Protein AF-A0A0F9NHC2-F1 (afdb_monomer)

Structure (mmCIF, N/CA/C/O backbone):
data_AF-A0A0F9NHC2-F1
#
_entry.id   AF-A0A0F9NHC2-F1
#
loop_
_atom_site.group_PDB
_atom_site.id
_atom_site.type_symbol
_atom_site.label_atom_id
_atom_site.label_alt_id
_atom_site.label_comp_id
_atom_site.label_asym_id
_atom_site.label_entity_id
_atom_site.label_seq_id
_atom_site.pdbx_PDB_ins_code
_atom_site.Cartn_x
_atom_site.Cartn_y
_atom_site.Cartn_z
_atom_site.occupancy
_atom_site.B_iso_or_equiv
_atom_site.auth_seq_id
_atom_site.auth_comp_id
_atom_site.auth_asym_id
_atom_site.auth_atom_id
_atom_site.pdbx_PDB_model_num
ATOM 1 N N . MET A 1 1 ? 2.066 -3.831 -15.537 1.00 66.94 1 MET A N 1
ATOM 2 C CA . MET A 1 1 ? 1.948 -4.976 -14.619 1.00 66.94 1 MET A CA 1
ATOM 3 C C . MET A 1 1 ? 0.890 -4.595 -13.607 1.00 66.94 1 MET A C 1
ATOM 5 O O . MET A 1 1 ? 1.153 -3.765 -12.753 1.00 66.94 1 MET A O 1
ATOM 9 N N . ASP A 1 2 ? -0.311 -5.152 -13.717 1.00 87.69 2 ASP A N 1
ATOM 10 C CA . ASP A 1 2 ? -1.425 -4.684 -12.889 1.00 87.69 2 ASP A CA 1
ATOM 11 C C . ASP A 1 2 ? -1.387 -5.356 -11.513 1.00 87.69 2 ASP A C 1
ATOM 13 O O . ASP A 1 2 ? -1.310 -6.586 -11.409 1.00 87.69 2 ASP A O 1
ATOM 17 N N . ILE A 1 3 ? -1.447 -4.560 -10.446 1.00 94.94 3 ILE A N 1
ATOM 18 C CA . ILE A 1 3 ? -1.540 -5.066 -9.075 1.00 94.94 3 ILE A CA 1
ATOM 19 C C . ILE A 1 3 ? -3.017 -5.143 -8.709 1.00 94.94 3 ILE A C 1
ATOM 21 O O . ILE A 1 3 ? -3.719 -4.136 -8.714 1.00 94.94 3 ILE A O 1
ATOM 25 N N . LYS A 1 4 ? -3.480 -6.340 -8.350 1.00 96.31 4 LYS A N 1
ATOM 26 C CA . LYS A 1 4 ? -4.854 -6.574 -7.901 1.00 96.31 4 LYS A CA 1
ATOM 27 C C . LYS A 1 4 ? -4.846 -6.973 -6.435 1.00 96.31 4 LYS A C 1
ATOM 29 O O . LYS A 1 4 ? -4.261 -7.995 -6.076 1.00 96.31 4 LYS A O 1
ATOM 34 N N . ILE A 1 5 ? -5.502 -6.175 -5.607 1.00 95.94 5 ILE A N 1
ATOM 35 C CA . ILE A 1 5 ? -5.779 -6.475 -4.205 1.00 95.94 5 ILE A CA 1
ATOM 36 C C . ILE A 1 5 ? -7.243 -6.900 -4.140 1.00 95.94 5 ILE A C 1
ATOM 38 O O . ILE A 1 5 ? -8.111 -6.187 -4.640 1.00 95.94 5 ILE A O 1
ATOM 42 N N . ARG A 1 6 ? -7.511 -8.073 -3.566 1.00 96.88 6 ARG A N 1
AT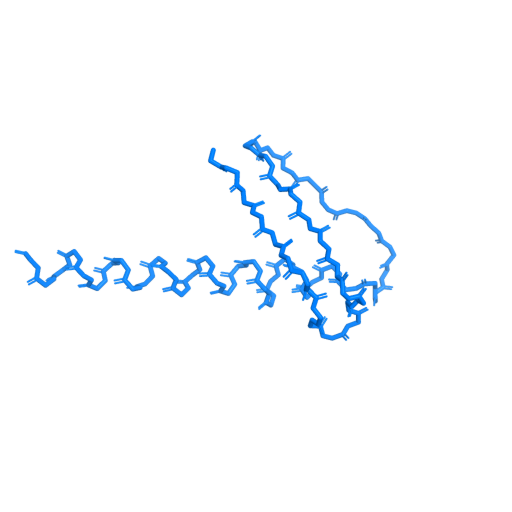OM 43 C CA . ARG A 1 6 ? -8.859 -8.641 -3.473 1.00 96.88 6 ARG A CA 1
ATOM 44 C C . ARG A 1 6 ? -9.195 -8.967 -2.030 1.00 96.88 6 ARG A C 1
ATOM 46 O O . ARG A 1 6 ? -8.342 -9.516 -1.334 1.00 96.88 6 ARG A O 1
ATOM 53 N N . GLY A 1 7 ? -10.405 -8.616 -1.607 1.00 96.19 7 GLY A N 1
ATOM 54 C CA . GLY A 1 7 ? -10.922 -8.876 -0.267 1.00 96.19 7 GLY A CA 1
ATOM 55 C C . GLY A 1 7 ? -10.052 -8.304 0.853 1.00 96.19 7 GLY A C 1
ATOM 56 O O . GLY A 1 7 ? -9.763 -8.988 1.833 1.00 96.19 7 GLY A O 1
ATOM 57 N N . ALA A 1 8 ? -9.562 -7.069 0.711 1.00 95.38 8 ALA A N 1
ATOM 58 C CA . ALA A 1 8 ? -8.739 -6.445 1.740 1.00 95.38 8 ALA A CA 1
ATOM 59 C C . ALA A 1 8 ? -9.561 -6.184 3.015 1.00 95.38 8 ALA A C 1
ATOM 61 O O . ALA A 1 8 ? -10.530 -5.421 2.987 1.00 95.38 8 ALA A O 1
ATOM 62 N N . GLN A 1 9 ? -9.151 -6.795 4.130 1.00 93.69 9 GLN A N 1
ATOM 63 C CA . GLN A 1 9 ? -9.869 -6.755 5.415 1.00 93.69 9 GLN A CA 1
ATOM 64 C C . GLN A 1 9 ? -8.978 -6.364 6.608 1.00 93.69 9 GLN A C 1
ATOM 66 O O . GLN A 1 9 ? -9.375 -6.514 7.759 1.00 93.69 9 GLN A O 1
ATOM 71 N N . GLU A 1 10 ? -7.772 -5.843 6.361 1.00 91.69 10 GLU A N 1
ATOM 72 C CA . GLU A 1 10 ? -6.893 -5.404 7.450 1.00 91.69 10 GLU A CA 1
ATOM 73 C C . GLU A 1 10 ? -7.430 -4.147 8.150 1.00 91.69 10 GLU A C 1
ATOM 75 O O . GLU A 1 10 ? -7.754 -3.134 7.517 1.00 91.69 10 GLU A O 1
ATOM 80 N N . HIS A 1 11 ? -7.472 -4.202 9.483 1.00 90.62 11 HIS A N 1
ATOM 81 C CA . HIS A 1 11 ? -7.970 -3.144 10.363 1.00 90.62 11 HIS A CA 1
ATOM 82 C C . HIS A 1 11 ? -9.377 -2.635 9.992 1.00 90.62 11 HIS A C 1
ATOM 84 O O . HIS A 1 11 ? -10.370 -3.323 10.200 1.00 90.62 11 HIS A O 1
ATOM 90 N N . ASN A 1 12 ? -9.475 -1.400 9.492 1.00 89.19 12 ASN A N 1
ATOM 91 C CA . ASN A 1 12 ? -10.744 -0.730 9.203 1.00 89.19 12 ASN A CA 1
ATOM 92 C C . ASN A 1 12 ? -11.254 -1.001 7.779 1.00 89.19 12 ASN A C 1
ATOM 94 O O . ASN A 1 12 ? -12.286 -0.446 7.388 1.00 89.19 12 ASN A O 1
ATOM 98 N N . LEU A 1 13 ? -10.533 -1.800 6.986 1.00 91.56 13 LEU A N 1
ATOM 99 C CA . LEU A 1 13 ? -10.956 -2.167 5.640 1.00 91.56 13 LEU A CA 1
ATOM 100 C C . LEU A 1 13 ? -12.127 -3.151 5.699 1.00 91.56 13 LEU A C 1
ATOM 102 O O . LEU A 1 13 ? -12.136 -4.097 6.481 1.00 91.56 13 LEU A O 1
ATOM 106 N N . LYS A 1 14 ? -13.131 -2.906 4.861 1.00 91.50 14 LYS A N 1
ATOM 107 C CA . LYS A 1 14 ? -14.383 -3.665 4.823 1.00 91.50 14 LYS A CA 1
ATOM 108 C C . LYS A 1 14 ? -14.509 -4.390 3.492 1.00 91.50 14 LYS A C 1
ATOM 110 O O . LYS A 1 14 ? -15.297 -3.970 2.654 1.00 91.50 14 LYS A O 1
ATOM 115 N N . ASP A 1 15 ? -13.701 -5.431 3.321 1.00 94.19 15 ASP A N 1
ATOM 116 C CA . ASP A 1 15 ? -13.714 -6.300 2.139 1.00 94.19 15 ASP A CA 1
ATOM 117 C C . ASP A 1 15 ? -13.528 -5.524 0.825 1.00 94.19 15 ASP A C 1
ATOM 119 O O . ASP A 1 15 ? -14.396 -5.471 -0.042 1.00 94.19 15 ASP A O 1
ATOM 123 N N . VAL A 1 16 ? -12.398 -4.819 0.726 1.00 93.88 16 VAL A N 1
ATOM 124 C CA . VAL A 1 16 ? -12.149 -3.868 -0.364 1.00 93.88 16 VAL A CA 1
ATOM 125 C C . VAL A 1 16 ? -11.349 -4.516 -1.493 1.00 93.88 16 VAL A C 1
ATOM 127 O O . VAL A 1 16 ? -10.262 -5.050 -1.273 1.00 93.88 16 VAL A O 1
ATOM 130 N N . ASP A 1 17 ? -11.857 -4.376 -2.715 1.00 96.62 17 ASP A N 1
ATOM 131 C CA . ASP A 1 17 ? -11.170 -4.733 -3.955 1.00 96.62 17 ASP A CA 1
ATOM 132 C C . ASP A 1 17 ? -10.549 -3.492 -4.607 1.00 96.62 17 ASP A C 1
ATOM 134 O O . ASP A 1 17 ? -11.212 -2.464 -4.765 1.00 96.62 17 ASP A O 1
ATOM 138 N N . VAL A 1 18 ? -9.279 -3.586 -5.011 1.00 94.94 18 VAL A N 1
ATOM 139 C CA . VAL A 1 18 ? -8.543 -2.490 -5.659 1.00 94.94 18 VAL A CA 1
ATOM 140 C C . VAL A 1 18 ? -7.693 -3.022 -6.803 1.00 94.94 18 VAL A C 1
ATOM 142 O O . VAL A 1 18 ? -6.866 -3.913 -6.611 1.00 94.94 18 VAL A O 1
ATOM 145 N N . ASP A 1 19 ? -7.844 -2.409 -7.973 1.00 95.94 19 ASP A N 1
ATOM 146 C CA . ASP A 1 19 ? -6.951 -2.597 -9.111 1.00 95.94 19 ASP A CA 1
ATOM 147 C C . ASP A 1 19 ? -6.049 -1.360 -9.252 1.00 95.94 19 ASP A C 1
ATOM 149 O O . ASP A 1 19 ? -6.529 -0.228 -9.325 1.00 95.94 19 ASP A O 1
ATOM 153 N N . ILE A 1 20 ? -4.733 -1.576 -9.259 1.00 94.69 20 ILE A N 1
ATOM 154 C CA . ILE A 1 20 ? -3.704 -0.545 -9.419 1.00 94.69 20 ILE A CA 1
ATOM 155 C C . ILE A 1 20 ? -2.996 -0.802 -10.748 1.00 94.69 20 ILE A C 1
ATOM 157 O O . ILE A 1 20 ? -2.404 -1.864 -10.957 1.00 94.69 20 ILE A O 1
ATOM 161 N N . VAL A 1 21 ? -3.066 0.186 -11.634 1.00 93.50 21 VAL A N 1
ATOM 162 C CA . VAL A 1 21 ? -2.420 0.168 -12.951 1.00 93.50 21 VAL A CA 1
ATOM 163 C C . VAL A 1 21 ? -1.022 0.780 -12.882 1.00 93.50 21 VAL A C 1
ATOM 165 O O . VAL A 1 21 ? -0.674 1.461 -11.914 1.00 93.50 21 VAL A O 1
ATO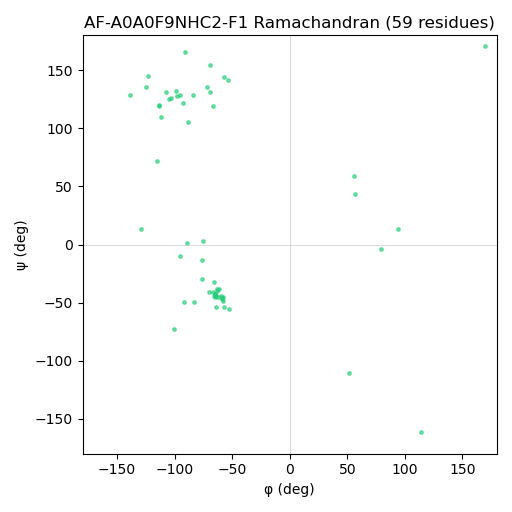M 168 N N . ASP A 1 22 ? -0.223 0.552 -13.923 1.00 92.62 22 ASP A N 1
ATOM 169 C CA . ASP A 1 22 ? 1.115 1.133 -14.030 1.00 92.62 22 ASP A CA 1
ATOM 170 C C . ASP A 1 22 ? 1.092 2.670 -13.949 1.00 92.62 22 ASP A C 1
ATOM 172 O O . ASP A 1 22 ? 0.206 3.340 -14.482 1.00 92.62 22 ASP A O 1
ATOM 176 N N . GLY A 1 23 ? 2.127 3.228 -13.316 1.00 92.06 23 GLY A N 1
ATOM 177 C CA . GLY A 1 23 ? 2.327 4.668 -13.172 1.00 92.06 23 GLY A CA 1
ATOM 178 C C . GLY A 1 23 ? 2.231 5.150 -11.726 1.00 92.06 23 GLY A C 1
ATOM 179 O O . GLY A 1 23 ? 2.387 4.388 -10.772 1.00 92.06 23 GLY A O 1
ATOM 180 N N . VAL A 1 24 ? 2.016 6.456 -11.559 1.00 94.69 24 VAL A N 1
ATOM 181 C CA . VAL A 1 24 ? 1.901 7.081 -10.237 1.00 94.69 24 VAL A CA 1
ATOM 182 C C . VAL A 1 24 ? 0.446 7.024 -9.784 1.00 94.69 24 VAL A C 1
ATOM 184 O O . VAL A 1 24 ? -0.390 7.790 -10.256 1.00 94.69 24 VAL A O 1
ATOM 187 N N . THR A 1 25 ? 0.153 6.132 -8.839 1.00 93.56 25 THR A N 1
ATOM 188 C CA . THR A 1 25 ? -1.168 6.039 -8.204 1.00 93.56 25 THR A CA 1
ATOM 189 C C . THR A 1 25 ? -1.167 6.784 -6.872 1.00 93.56 25 THR A C 1
ATOM 191 O O . THR A 1 25 ? -0.329 6.532 -6.008 1.00 93.56 25 THR A O 1
ATOM 194 N N . VAL A 1 26 ? -2.130 7.690 -6.686 1.00 94.50 26 VAL A N 1
ATOM 195 C CA . VAL A 1 26 ? -2.307 8.458 -5.444 1.00 94.50 26 VAL A CA 1
ATOM 196 C C . VAL A 1 26 ? -3.535 7.95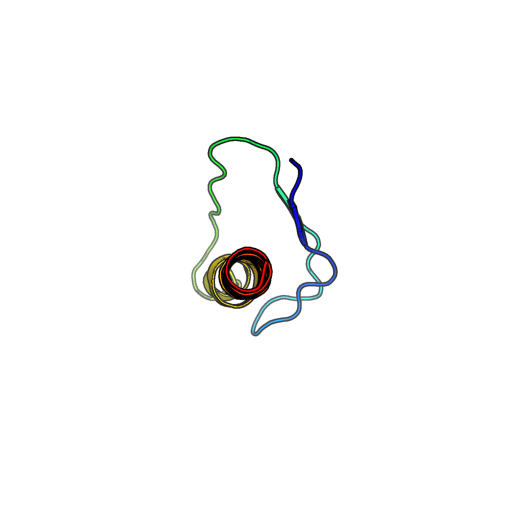0 -4.695 1.00 94.50 26 VAL A C 1
ATOM 198 O O . VAL A 1 26 ? -4.619 7.847 -5.261 1.00 94.50 26 VAL A O 1
ATOM 201 N N . VAL A 1 27 ? -3.387 7.679 -3.396 1.00 92.25 27 VAL A N 1
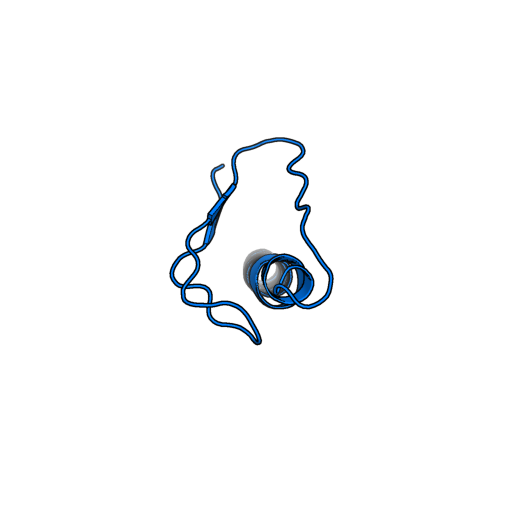ATOM 202 C CA . VAL A 1 27 ? -4.468 7.166 -2.541 1.00 92.25 27 VAL A CA 1
ATOM 203 C C . VAL A 1 27 ? -4.887 8.226 -1.512 1.00 92.25 27 VAL A C 1
ATOM 205 O O . VAL A 1 27 ? -4.164 8.490 -0.557 1.00 92.25 27 VAL A O 1
ATOM 208 N N . THR A 1 28 ? -6.090 8.809 -1.672 1.00 93.62 28 THR A N 1
ATOM 209 C CA . THR A 1 28 ? -6.656 9.910 -0.836 1.00 93.62 28 THR A CA 1
ATOM 210 C C . THR A 1 28 ? -8.020 9.571 -0.192 1.00 93.62 28 THR A C 1
ATOM 212 O O . THR A 1 28 ? -8.721 8.705 -0.708 1.00 93.62 28 THR A O 1
ATOM 215 N N . SER A 1 29 ? -8.291 10.058 1.031 1.00 89.06 29 SER A N 1
ATOM 216 C CA . SER A 1 29 ? -9.459 9.779 1.910 1.00 89.06 29 SER A CA 1
ATOM 217 C C . SER A 1 29 ? -9.230 10.355 3.319 1.00 89.06 29 SER A C 1
ATOM 219 O O . SER A 1 29 ? -8.128 10.789 3.655 1.00 89.06 29 SER A O 1
ATOM 221 N N . VAL A 1 30 ? -10.279 10.331 4.149 1.00 94.44 30 VAL A N 1
ATOM 222 C CA . VAL A 1 30 ? -10.266 10.807 5.542 1.00 94.44 30 VAL A CA 1
ATOM 223 C C . VAL A 1 30 ? -9.423 9.924 6.472 1.00 94.44 30 VAL A C 1
ATOM 225 O O . VAL A 1 30 ? -9.254 8.724 6.231 1.00 94.44 30 VAL A O 1
ATOM 228 N N . SER A 1 31 ? -8.923 10.507 7.566 1.00 92.12 31 SER A N 1
ATOM 229 C CA . SER A 1 31 ? -8.195 9.771 8.609 1.00 92.12 31 SER A CA 1
ATOM 230 C C . SER A 1 31 ? -9.007 8.581 9.142 1.00 92.12 31 SER A C 1
ATOM 232 O O . SER A 1 31 ? -10.228 8.657 9.262 1.00 92.12 31 SER A O 1
ATOM 234 N N . GLY A 1 32 ? -8.334 7.464 9.427 1.00 89.75 32 GLY A N 1
ATOM 235 C CA . GLY A 1 32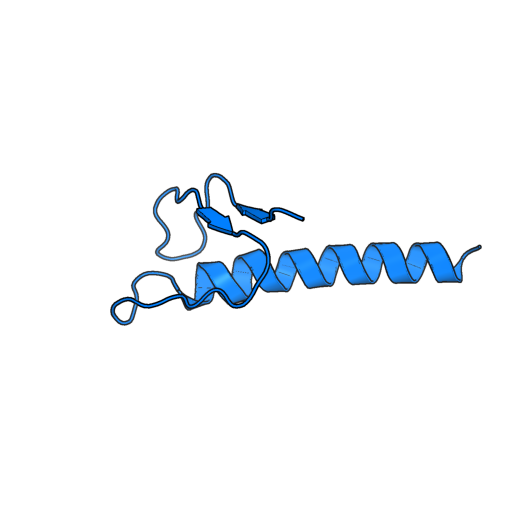 ? -8.955 6.251 9.976 1.00 89.75 32 GLY A CA 1
ATOM 236 C C . GLY A 1 32 ? -9.685 5.357 8.966 1.00 89.75 32 GLY A C 1
ATOM 237 O O . GLY A 1 32 ? -10.098 4.262 9.321 1.00 89.75 32 GLY A O 1
ATOM 238 N N . SER A 1 33 ? -9.797 5.744 7.696 1.00 90.94 33 SER A N 1
ATOM 239 C CA . SER A 1 33 ? -10.515 4.959 6.670 1.00 90.94 33 SER A CA 1
ATOM 240 C C . SER A 1 33 ? -9.783 3.709 6.147 1.00 90.94 33 SER A C 1
ATOM 242 O O . SER A 1 33 ? -10.286 3.050 5.244 1.00 90.94 33 SER A O 1
ATOM 244 N N . GLY A 1 34 ? -8.600 3.376 6.679 1.00 93.00 34 GLY A N 1
ATOM 245 C CA . GLY A 1 34 ? -7.856 2.167 6.288 1.00 93.00 34 GLY A CA 1
ATOM 246 C C . GLY A 1 34 ? -6.810 2.361 5.183 1.00 93.00 34 GLY A C 1
ATOM 247 O O . GLY A 1 34 ? -6.283 1.388 4.659 1.00 93.00 34 GLY A O 1
ATOM 248 N N . LYS A 1 35 ? -6.447 3.605 4.843 1.00 95.12 35 LYS A N 1
ATOM 249 C CA . LYS A 1 35 ? -5.365 3.903 3.883 1.00 95.12 35 LYS A CA 1
ATOM 250 C C . LYS A 1 35 ? -4.048 3.223 4.185 1.00 95.12 35 LYS A C 1
ATOM 252 O O . LYS A 1 35 ? -3.467 2.575 3.322 1.00 95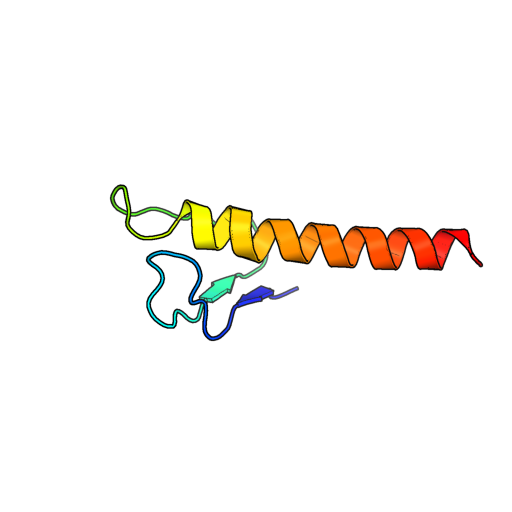.12 35 LYS A O 1
ATOM 257 N N . THR A 1 36 ? -3.565 3.463 5.399 1.00 95.06 36 THR A N 1
ATOM 258 C CA . THR A 1 36 ? -2.282 2.958 5.862 1.00 95.06 36 THR A CA 1
ATOM 259 C C . THR A 1 36 ? -2.314 1.439 5.843 1.00 95.06 36 THR A C 1
ATOM 261 O O . THR A 1 36 ? -1.369 0.831 5.363 1.00 95.06 36 THR A O 1
ATOM 264 N N . SER A 1 37 ? -3.448 0.845 6.215 1.00 95.75 37 SER A N 1
ATOM 265 C CA . SER A 1 37 ? -3.666 -0.599 6.154 1.00 95.75 37 SER A CA 1
ATOM 266 C C . SER A 1 37 ? -3.601 -1.147 4.732 1.00 95.75 37 SER A C 1
ATOM 268 O O . SER A 1 37 ? -2.891 -2.113 4.473 1.00 95.75 37 SER A O 1
ATOM 270 N N . LEU A 1 38 ? -4.246 -0.484 3.771 1.00 95.38 38 LEU A N 1
ATOM 271 C CA . LEU A 1 38 ? -4.197 -0.904 2.371 1.00 95.38 38 LEU A CA 1
ATOM 272 C C . LEU A 1 38 ? -2.781 -0.795 1.778 1.00 95.38 38 LEU A C 1
ATOM 274 O O . LEU A 1 38 ? -2.319 -1.708 1.095 1.00 95.38 38 LEU A O 1
ATOM 278 N N . ILE A 1 39 ? -2.089 0.319 2.027 1.00 95.31 39 ILE A N 1
ATOM 279 C CA . ILE A 1 39 ? -0.796 0.608 1.395 1.00 95.31 39 ILE A CA 1
ATOM 280 C C . ILE A 1 39 ? 0.371 -0.072 2.106 1.00 95.31 39 ILE A C 1
ATOM 282 O O . ILE A 1 39 ? 1.203 -0.694 1.451 1.00 95.31 39 ILE A O 1
ATOM 286 N N . PHE A 1 40 ? 0.464 0.047 3.427 1.00 95.00 40 PHE A N 1
ATOM 287 C CA . PHE A 1 40 ? 1.619 -0.434 4.181 1.00 95.00 40 PHE A CA 1
ATOM 288 C C . PHE A 1 40 ? 1.423 -1.862 4.682 1.00 95.00 40 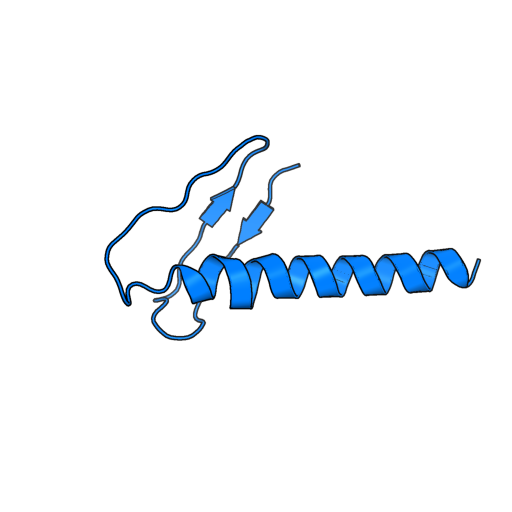PHE A C 1
ATOM 290 O O . PHE A 1 40 ? 2.289 -2.709 4.448 1.00 95.00 40 PHE A O 1
ATOM 297 N N . ASP A 1 41 ? 0.286 -2.141 5.321 1.00 95.50 41 ASP A N 1
ATOM 298 C CA . ASP A 1 41 ? 0.073 -3.431 5.989 1.00 95.50 41 ASP A CA 1
ATOM 299 C C . ASP A 1 41 ? -0.236 -4.554 4.992 1.00 95.50 41 ASP A C 1
ATOM 301 O O . ASP A 1 41 ? 0.152 -5.698 5.224 1.00 95.50 41 ASP A O 1
ATOM 305 N N . ILE A 1 42 ? -0.863 -4.222 3.858 1.00 95.94 42 ILE A N 1
ATOM 306 C CA . ILE A 1 42 ? -1.160 -5.168 2.776 1.00 95.94 42 ILE A CA 1
ATOM 307 C C . ILE A 1 42 ? -0.140 -5.037 1.644 1.00 95.94 42 ILE A C 1
ATOM 309 O O . ILE A 1 42 ? 0.711 -5.913 1.474 1.00 95.94 42 ILE A O 1
ATOM 313 N N . LEU A 1 43 ? -0.209 -3.958 0.855 1.00 95.69 43 LEU A N 1
ATOM 314 C CA . LEU A 1 43 ? 0.511 -3.885 -0.419 1.00 95.69 43 LEU A CA 1
ATOM 315 C C . LEU A 1 43 ? 2.033 -3.927 -0.235 1.00 95.69 43 LEU A C 1
ATOM 317 O O . LEU A 1 43 ? 2.707 -4.770 -0.828 1.00 95.69 43 LEU A O 1
ATOM 321 N N . PHE A 1 44 ? 2.584 -3.038 0.591 1.00 95.94 44 PHE A N 1
ATOM 322 C CA . PHE A 1 44 ? 4.025 -2.961 0.813 1.00 95.94 44 PHE A CA 1
ATOM 323 C C . PHE A 1 44 ? 4.568 -4.220 1.494 1.00 95.94 44 PHE A C 1
ATOM 325 O O . PHE A 1 44 ? 5.608 -4.740 1.083 1.00 95.94 44 PHE A O 1
ATOM 332 N N . LYS A 1 45 ? 3.861 -4.738 2.505 1.00 96.81 45 LYS A N 1
ATOM 333 C CA . LYS A 1 45 ? 4.236 -5.972 3.207 1.00 96.81 45 LYS A CA 1
ATOM 334 C C . LYS A 1 45 ? 4.341 -7.159 2.247 1.00 96.81 45 LYS A C 1
ATOM 336 O O . LYS A 1 45 ? 5.364 -7.846 2.248 1.00 96.81 45 LYS A O 1
ATOM 341 N N . GLU A 1 46 ? 3.339 -7.365 1.395 1.00 96.25 46 GLU A N 1
ATOM 342 C CA . GLU A 1 46 ? 3.331 -8.468 0.429 1.00 96.25 46 GLU A CA 1
ATOM 343 C C . GLU A 1 46 ? 4.351 -8.278 -0.694 1.00 96.25 46 GLU A C 1
ATOM 345 O O . GLU A 1 46 ? 5.054 -9.226 -1.055 1.00 96.25 46 GLU A O 1
ATOM 350 N N . ALA A 1 47 ? 4.496 -7.054 -1.211 1.00 95.19 47 ALA A N 1
ATOM 351 C CA . ALA A 1 47 ? 5.527 -6.740 -2.195 1.00 95.19 47 ALA A CA 1
ATOM 352 C C . ALA A 1 47 ? 6.927 -7.044 -1.641 1.00 95.19 47 ALA A C 1
ATOM 354 O O . ALA A 1 47 ? 7.730 -7.708 -2.299 1.00 95.19 47 ALA A O 1
ATOM 355 N N . ARG A 1 48 ? 7.200 -6.632 -0.397 1.00 97.31 48 ARG A N 1
ATOM 356 C CA . ARG A 1 48 ? 8.465 -6.907 0.288 1.00 97.31 48 ARG A CA 1
ATOM 357 C C . ARG A 1 48 ? 8.679 -8.402 0.515 1.00 97.31 48 ARG A C 1
ATOM 359 O O . ARG A 1 48 ? 9.783 -8.879 0.266 1.00 97.31 48 ARG A O 1
ATOM 366 N N . ARG A 1 49 ? 7.659 -9.141 0.967 1.00 97.25 49 ARG A N 1
ATOM 367 C CA . ARG A 1 49 ? 7.741 -10.598 1.173 1.00 97.25 49 ARG A CA 1
ATOM 368 C C . ARG A 1 49 ? 8.148 -11.308 -0.119 1.00 97.25 49 ARG A C 1
ATOM 370 O O . ARG A 1 49 ? 9.156 -12.008 -0.131 1.00 97.25 49 ARG A O 1
ATOM 377 N N . ARG A 1 50 ? 7.424 -11.054 -1.213 1.00 96.06 50 ARG A N 1
ATOM 378 C CA . ARG A 1 50 ? 7.700 -11.660 -2.527 1.00 96.06 50 ARG A CA 1
ATOM 379 C C . ARG A 1 50 ? 9.064 -11.255 -3.075 1.00 96.06 50 ARG A C 1
ATOM 381 O O . ARG A 1 50 ? 9.773 -12.089 -3.623 1.00 96.06 50 ARG A O 1
ATOM 388 N N . PHE A 1 51 ? 9.455 -9.992 -2.906 1.00 96.06 51 PHE A N 1
ATOM 389 C CA . PHE A 1 51 ? 10.783 -9.532 -3.307 1.00 96.06 51 PHE A CA 1
ATOM 390 C C . PHE A 1 51 ? 11.893 -10.292 -2.571 1.00 96.06 51 PHE A C 1
ATOM 392 O O . PHE A 1 51 ? 12.853 -10.729 -3.198 1.00 96.06 51 PHE A O 1
ATOM 399 N N . LEU A 1 52 ? 11.756 -10.486 -1.256 1.00 96.81 52 LEU A N 1
ATOM 400 C CA . LEU A 1 52 ? 12.734 -11.230 -0.462 1.00 96.81 52 LEU A CA 1
ATOM 401 C C . LEU A 1 52 ? 12.773 -12.718 -0.834 1.00 96.81 52 LEU A C 1
ATOM 403 O O . LEU A 1 52 ? 13.865 -13.268 -0.946 1.00 96.81 52 LEU A O 1
ATOM 407 N N . GLU A 1 53 ? 11.620 -13.345 -1.078 1.00 96.44 53 GLU A N 1
ATOM 408 C CA . GLU A 1 53 ? 11.534 -14.731 -1.570 1.00 96.44 53 GLU A CA 1
ATOM 409 C C . GLU A 1 53 ? 12.269 -14.900 -2.906 1.00 96.44 53 GLU A C 1
ATOM 411 O O . GLU A 1 53 ? 13.086 -15.807 -3.064 1.00 96.44 53 GLU A O 1
ATOM 416 N N . LEU A 1 54 ? 12.044 -13.980 -3.848 1.00 95.06 54 LEU A N 1
ATOM 417 C CA . LEU A 1 54 ? 12.731 -13.976 -5.141 1.00 95.06 54 LEU A CA 1
ATOM 418 C C . LEU A 1 54 ? 14.235 -13.724 -4.993 1.00 95.06 54 LEU A C 1
ATOM 420 O O . LEU A 1 54 ? 15.043 -14.389 -5.637 1.00 95.06 54 LEU A O 1
ATOM 424 N N . PHE A 1 55 ? 14.626 -12.781 -4.137 1.00 95.38 55 PHE A N 1
ATOM 425 C CA . PHE A 1 55 ? 16.031 -12.453 -3.907 1.00 95.38 55 PHE A CA 1
ATOM 426 C C . PHE A 1 55 ? 16.808 -13.631 -3.310 1.00 95.38 55 PHE A C 1
ATOM 428 O O . PHE A 1 55 ? 17.957 -13.872 -3.683 1.00 95.38 55 PHE A O 1
ATOM 435 N N . GLN A 1 56 ? 16.181 -14.379 -2.400 1.00 93.50 56 GLN A N 1
ATOM 436 C CA . GLN A 1 56 ? 16.755 -15.602 -1.846 1.00 93.50 56 GLN A CA 1
ATOM 437 C C . GLN A 1 56 ? 16.894 -16.688 -2.913 1.00 93.50 56 GLN A C 1
ATOM 439 O O . GLN A 1 56 ? 17.960 -17.289 -3.006 1.00 93.50 56 GLN A O 1
ATOM 444 N N . LEU A 1 57 ? 15.872 -16.881 -3.753 1.00 92.56 57 LEU A N 1
ATOM 445 C CA . LEU A 1 57 ? 15.912 -17.861 -4.839 1.00 92.56 57 LEU A CA 1
ATOM 446 C C . LEU A 1 57 ? 17.070 -17.591 -5.812 1.00 92.56 57 LEU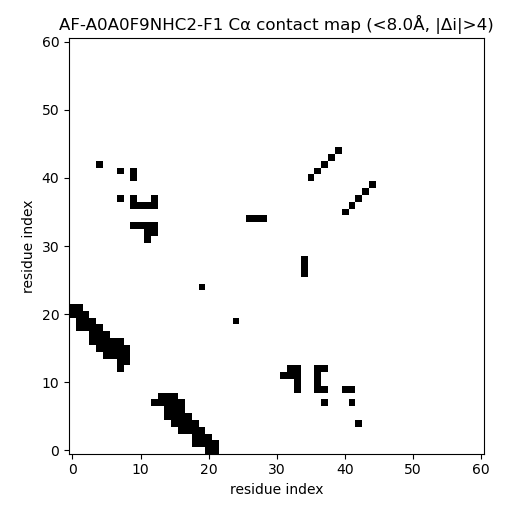 A C 1
ATOM 448 O O . LEU A 1 57 ? 17.834 -18.501 -6.111 1.00 92.56 57 LEU A O 1
ATOM 452 N N . ILE A 1 58 ? 17.241 -16.338 -6.247 1.00 89.50 58 ILE A N 1
ATOM 453 C CA . ILE A 1 58 ? 18.300 -15.948 -7.197 1.00 89.50 58 ILE A CA 1
ATOM 454 C C . ILE A 1 58 ? 19.698 -16.125 -6.593 1.00 89.50 58 ILE A C 1
ATOM 456 O O . ILE A 1 58 ? 20.642 -16.429 -7.311 1.00 89.50 58 ILE A O 1
ATOM 460 N N . ARG A 1 59 ? 19.859 -15.941 -5.277 1.00 84.75 59 ARG A N 1
ATOM 461 C CA . ARG A 1 59 ? 21.153 -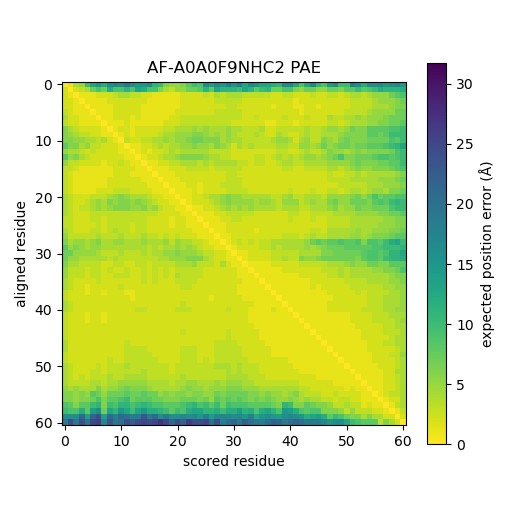16.128 -4.602 1.00 84.75 59 ARG A CA 1
ATOM 462 C C . ARG A 1 59 ? 21.542 -17.590 -4.375 1.00 84.75 59 ARG A C 1
ATOM 464 O O . ARG A 1 59 ? 22.683 -17.837 -3.993 1.00 84.75 59 ARG A O 1
ATOM 471 N N . MET A 1 60 ? 20.612 -18.527 -4.543 1.00 73.56 60 MET A N 1
ATOM 472 C CA . MET A 1 60 ? 20.845 -19.965 -4.362 1.00 73.56 60 MET A CA 1
ATOM 473 C C . MET A 1 60 ? 21.184 -20.700 -5.670 1.00 73.56 60 MET A C 1
ATOM 475 O O . MET A 1 60 ? 21.568 -21.867 -5.614 1.00 73.56 60 MET A O 1
ATOM 479 N N . SER A 1 61 ? 21.043 -20.031 -6.817 1.00 61.06 61 SER A N 1
ATOM 480 C CA . SER A 1 61 ? 21.398 -20.499 -8.168 1.00 61.06 61 SER A CA 1
ATOM 481 C C . SER A 1 61 ? 22.674 -19.841 -8.672 1.00 61.06 61 SER A C 1
ATOM 483 O O . SER A 1 61 ? 23.484 -20.557 -9.298 1.00 61.06 61 SER A O 1
#

Radius of gyration: 13.8 Å; Cα contacts (8 Å, |Δi|>4): 59; chains: 1; bounding box: 36×31×25 Å

pLDDT: mean 92.67, std 6.42, range [61.06, 97.31]

Foldseek 3Di:
DKDWDFQQDPDQDDGDTDIDDDDDDDDDDDPPNCPCVVPPVPPVVVVVVVVVVVVVVVVVD

Secondary structure (DSSP, 8-state):
--EEEEEE-STT--SEEEEE-SS-------TTSSHHIIIIIIIIHHHHHHHHHHHHHHHT-

Sequence (61 aa):
MDIKIRGAQEHNLKDVDVDIVDGVTVVTSVSGSGKTSLIFDILFKEARRRFLELFQLIRMS

Mean predicted aligned error: 3.86 Å

Organism: NCBI:txid412755

InterPro domains:
  IPR027417 P-loop containing nucleoside triphosphate hydrolase [G3DSA:3.40.50.300] (4-56)
  IPR027417 P-loop containing nucleoside triphosphate hydrolase [SSF52540] (3-51)

Solvent-accessible surface area (backbone atoms only — not comparable to full-atom values): 3815 Å² total; per-residue (Å²): 117,73,48,76,46,72,64,39,53,55,86,63,32,78,60,42,70,46,80,45,66,75,76,92,81,84,91,86,81,68,89,82,64,24,63,63,36,54,49,50,69,42,48,47,46,50,53,50,51,53,50,50,54,50,54,53,54,63,73,77,109